Protein AF-A0A955N1P4-F1 (afdb_monomer_lite)

pLDDT: mean 75.85, std 18.49, range [40.28, 96.06]

Sequence (163 aa):
MFKKIHVEALLVVLMMVGLGCSKPQPEEPKADKTKDPFNLTQPVQEEKESSLDCPPGVVALVDDRVIPREDAENRARMTLRTKGFDESDPEYATHLAKARKGAVDLLIESYVLQAAATDSIKVSTAEVEQELLMIKTRHPNQASYEEGLRRSNLTEEEFKEVL

Foldseek 3Di:
DDDDDDDDDDDDDDDDDDPDDDDDDDDDDDDDDDDDDDPPPPPPPPPPPPPCPQPPQFDDDAPPDTHGLVQLQLQLQVVCVVVVDDPVDPCNVVSSVVSSVVSVVVVNVVVVVVVVCVVPPDDDPVNLVVVVVVVCVVAPHPVRVVVVCVVSVHDVVRVSVVD

Secondary structure (DSSP, 8-state):
---------------------PPPPPPPP------------------------PPTTEEEEETTEEEEHHHHHHHHHHHHHHTT--TTSTTHHHHHHHHHHHHHHHHHHHHHHHHHHTTT----HHHHHHHHHHHHHHSSSHHHHHHHHHHTT--HHHHHHT-

Radius of gyration: 27.7 Å; chains: 1; bounding box: 76×74×48 Å

Structure (mmCIF, N/CA/C/O backbone):
data_AF-A0A955N1P4-F1
#
_entry.id   AF-A0A955N1P4-F1
#
loop_
_atom_site.group_PDB
_atom_site.id
_atom_site.type_symbol
_atom_site.label_atom_id
_atom_site.label_alt_id
_atom_site.label_comp_id
_atom_site.label_asym_id
_atom_site.label_entity_id
_atom_site.label_seq_id
_atom_site.pdbx_PDB_ins_code
_atom_site.Cartn_x
_atom_site.Cartn_y
_atom_site.Cartn_z
_atom_site.occupancy
_atom_site.B_iso_or_equiv
_atom_site.auth_seq_id
_atom_site.auth_comp_id
_atom_site.auth_asym_id
_atom_site.auth_atom_id
_atom_site.pdbx_PDB_model_num
ATOM 1 N N . MET A 1 1 ? 48.443 22.953 23.127 1.00 45.31 1 MET A N 1
ATOM 2 C CA . MET A 1 1 ? 47.949 22.595 24.477 1.00 45.31 1 MET A CA 1
ATOM 3 C C . MET A 1 1 ? 46.702 21.729 24.321 1.00 45.31 1 MET A C 1
ATOM 5 O O . MET A 1 1 ? 45.935 22.006 23.415 1.00 45.31 1 MET A O 1
ATOM 9 N N . PHE A 1 2 ? 46.546 20.724 25.195 1.00 41.09 2 PHE A N 1
ATOM 10 C CA . PHE A 1 2 ? 45.425 19.767 25.351 1.00 41.09 2 PHE A CA 1
ATOM 11 C C . PHE A 1 2 ? 45.422 18.451 24.533 1.00 41.09 2 PHE A C 1
ATOM 13 O O . PHE A 1 2 ? 44.850 18.329 23.460 1.00 41.09 2 PHE A O 1
ATOM 20 N N . LYS A 1 3 ? 46.109 17.466 25.144 1.00 42.81 3 LYS A N 1
ATOM 21 C CA . LYS A 1 3 ? 45.732 16.065 25.449 1.00 42.81 3 LYS A CA 1
ATOM 22 C C . LYS A 1 3 ? 44.915 15.254 24.423 1.00 42.81 3 LYS A C 1
ATOM 24 O O . LYS A 1 3 ? 43.698 15.359 24.355 1.00 42.81 3 LYS A O 1
ATOM 29 N N . LYS A 1 4 ? 45.603 14.298 23.781 1.00 52.72 4 LYS A N 1
ATOM 30 C CA . LYS A 1 4 ? 45.030 13.051 23.243 1.00 52.72 4 LYS A CA 1
ATOM 31 C C . LYS A 1 4 ? 44.671 12.124 24.414 1.00 52.72 4 LYS A C 1
ATOM 33 O O . LYS A 1 4 ? 45.534 11.867 25.251 1.00 52.72 4 LYS A O 1
ATOM 38 N N . ILE A 1 5 ? 43.434 11.637 24.470 1.00 64.25 5 ILE A N 1
ATOM 39 C CA . ILE A 1 5 ? 42.986 10.607 25.418 1.00 64.25 5 ILE A CA 1
ATOM 40 C C . ILE A 1 5 ? 42.667 9.344 24.613 1.00 64.25 5 ILE A C 1
ATOM 42 O O . ILE A 1 5 ? 41.938 9.401 23.625 1.00 64.25 5 ILE A O 1
ATOM 46 N N . HIS A 1 6 ? 43.287 8.235 25.018 1.00 49.34 6 HIS A N 1
ATOM 47 C CA . HIS A 1 6 ? 43.047 6.880 24.530 1.00 49.34 6 HIS A CA 1
ATOM 48 C C . HIS A 1 6 ? 41.665 6.382 24.952 1.00 49.34 6 HIS A C 1
ATOM 50 O O . HIS A 1 6 ? 41.279 6.558 26.105 1.00 49.34 6 HIS A O 1
ATOM 56 N N . VAL A 1 7 ? 40.975 5.687 24.050 1.00 54.12 7 VAL A N 1
ATOM 57 C CA . VAL A 1 7 ? 39.882 4.780 24.410 1.00 54.12 7 VAL A CA 1
ATOM 58 C C . VAL A 1 7 ? 40.155 3.459 23.704 1.00 54.12 7 VAL A C 1
ATOM 60 O O . VAL A 1 7 ? 39.754 3.242 22.565 1.00 54.12 7 VAL A O 1
ATOM 63 N N . GLU A 1 8 ? 40.916 2.603 24.381 1.00 47.44 8 GLU A N 1
ATOM 64 C CA . GLU A 1 8 ? 40.832 1.165 24.167 1.00 47.44 8 GLU A CA 1
ATOM 65 C C . GLU A 1 8 ? 39.534 0.685 24.818 1.00 47.44 8 GLU A C 1
ATOM 67 O O . GLU A 1 8 ? 39.304 0.921 26.003 1.00 47.44 8 GLU A O 1
ATOM 72 N N . ALA A 1 9 ? 38.680 0.019 24.049 1.00 53.25 9 ALA A N 1
ATOM 73 C CA . ALA A 1 9 ? 37.564 -0.750 24.580 1.00 53.25 9 ALA A CA 1
ATOM 74 C C . ALA A 1 9 ? 37.613 -2.141 23.948 1.00 53.25 9 ALA A C 1
ATOM 76 O O . ALA A 1 9 ? 36.971 -2.442 22.945 1.00 53.25 9 ALA A O 1
ATOM 77 N N . LEU A 1 10 ? 38.465 -2.961 24.556 1.00 49.62 10 LEU A N 1
ATOM 78 C CA . LEU A 1 10 ? 38.462 -4.410 24.486 1.00 49.62 10 LEU A CA 1
ATOM 79 C C . LEU A 1 10 ? 37.126 -4.911 25.062 1.00 49.62 10 LEU A C 1
ATOM 81 O O . LEU A 1 10 ? 36.880 -4.751 26.256 1.00 49.62 10 LEU A O 1
ATOM 85 N N . LEU A 1 11 ? 36.275 -5.533 24.244 1.00 51.84 11 LEU A N 1
ATOM 86 C CA . LEU A 1 11 ? 35.142 -6.313 24.744 1.00 51.84 11 LEU A CA 1
ATOM 87 C C . LEU A 1 11 ? 35.141 -7.698 24.091 1.00 51.84 11 LEU A C 1
ATOM 89 O O . LEU A 1 11 ? 34.588 -7.915 23.017 1.00 51.84 11 LEU A O 1
ATOM 93 N N . VAL A 1 12 ? 35.811 -8.628 24.770 1.00 49.47 12 VAL A N 1
ATOM 94 C CA . VAL A 1 12 ? 35.713 -10.075 24.560 1.00 49.47 12 VAL A CA 1
ATOM 95 C C . VAL A 1 12 ? 34.778 -10.623 25.637 1.00 49.47 12 VAL A C 1
ATOM 97 O O . VAL A 1 12 ? 35.157 -10.664 26.802 1.00 49.47 12 VAL A O 1
ATOM 100 N N . VAL A 1 13 ? 33.578 -11.053 25.245 1.00 56.03 13 VAL A N 1
ATOM 101 C CA . VAL A 1 13 ? 32.673 -11.935 26.011 1.00 56.03 13 VAL A CA 1
ATOM 102 C C . VAL A 1 13 ? 31.937 -12.768 24.949 1.00 56.03 13 VAL A C 1
ATOM 104 O O . VAL A 1 13 ? 31.147 -12.227 24.188 1.00 56.03 13 VAL A O 1
ATOM 107 N N . LEU A 1 14 ? 32.367 -13.985 24.607 1.00 48.66 14 LEU A N 1
ATOM 108 C CA . LEU A 1 14 ? 32.198 -15.249 25.338 1.00 48.66 14 LEU A CA 1
ATOM 109 C C . LEU A 1 14 ? 30.730 -15.533 25.713 1.00 48.66 14 LEU A C 1
ATOM 111 O O . LEU A 1 14 ? 30.282 -15.105 26.764 1.00 48.66 14 LEU A O 1
ATOM 115 N N . MET A 1 15 ? 30.012 -16.320 24.905 1.00 48.09 15 MET A N 1
ATOM 116 C CA . MET A 1 15 ? 29.498 -17.627 25.347 1.00 48.09 15 MET A CA 1
ATOM 117 C C . MET A 1 15 ? 28.778 -18.373 24.219 1.00 48.09 15 MET A C 1
ATOM 119 O O . MET A 1 15 ? 27.777 -17.935 23.661 1.00 48.09 15 MET A O 1
ATOM 123 N N . MET A 1 16 ? 29.338 -19.544 23.924 1.00 50.12 16 MET A N 1
ATOM 124 C CA . MET A 1 16 ? 28.678 -20.660 23.270 1.00 50.12 16 MET A CA 1
ATOM 125 C C . MET A 1 16 ? 27.635 -21.315 24.190 1.00 50.12 16 MET A C 1
ATOM 127 O O . MET A 1 16 ? 27.711 -21.213 25.411 1.00 50.12 16 MET A O 1
ATOM 131 N N . VAL A 1 17 ? 26.830 -22.163 23.545 1.00 50.25 17 VAL A N 1
ATOM 132 C CA . VAL A 1 17 ? 26.113 -23.337 24.067 1.00 50.25 17 VAL A CA 1
ATOM 133 C C . VAL A 1 17 ? 24.661 -23.091 24.473 1.00 50.25 17 VAL A C 1
ATOM 135 O O . VAL A 1 17 ? 24.344 -22.547 25.522 1.00 50.25 17 VAL A O 1
ATOM 138 N N . GLY A 1 18 ? 23.778 -23.634 23.637 1.00 43.53 18 GLY A N 1
ATOM 139 C CA . GLY A 1 18 ? 22.365 -23.835 23.923 1.00 43.53 18 GLY A CA 1
ATOM 140 C C . GLY A 1 18 ? 21.756 -24.842 22.955 1.00 43.53 18 GLY A C 1
ATOM 141 O O . GLY A 1 18 ? 20.857 -24.501 22.197 1.00 43.53 18 GLY A O 1
ATOM 142 N N . LEU A 1 19 ? 22.291 -26.070 22.947 1.00 56.31 19 LEU A N 1
ATOM 143 C CA . LEU A 1 19 ? 21.653 -27.259 22.374 1.00 56.31 19 LEU A CA 1
ATOM 144 C C . LEU A 1 19 ? 20.285 -27.455 23.046 1.00 56.31 19 LEU A C 1
ATOM 146 O O . LEU A 1 19 ? 20.195 -27.976 24.156 1.00 56.31 19 LEU A O 1
ATOM 150 N N . GLY A 1 20 ? 19.226 -27.001 22.379 1.00 43.59 20 GLY A N 1
ATOM 151 C CA . GLY A 1 20 ? 17.842 -27.189 22.798 1.00 43.59 20 GLY A CA 1
ATOM 152 C C . GLY A 1 20 ? 17.281 -28.517 22.295 1.00 43.59 20 GLY A C 1
ATOM 153 O O . GLY A 1 20 ? 16.795 -28.599 21.175 1.00 43.59 20 GLY A O 1
ATOM 154 N N . CYS A 1 21 ? 17.389 -29.534 23.149 1.00 56.38 21 CYS A N 1
ATOM 155 C CA . CYS A 1 21 ? 16.540 -30.717 23.316 1.00 56.38 21 CYS A CA 1
ATOM 156 C C . CYS A 1 21 ? 15.582 -31.114 22.173 1.00 56.38 21 CYS A C 1
ATOM 158 O O . CYS A 1 21 ? 14.475 -30.589 22.043 1.00 56.38 21 CYS A O 1
ATOM 160 N N . SER A 1 22 ? 15.953 -32.192 21.476 1.00 52.22 22 SER A N 1
ATOM 161 C CA . SER A 1 22 ? 15.034 -33.101 20.790 1.00 52.22 22 SER A CA 1
ATOM 162 C C . SER A 1 22 ? 13.918 -33.554 21.737 1.00 52.22 22 SER A C 1
ATOM 164 O O . SER A 1 22 ? 14.175 -34.223 22.739 1.00 52.22 22 SER A O 1
ATOM 166 N N . LYS A 1 23 ? 12.667 -33.209 21.417 1.00 57.28 23 LYS A N 1
ATOM 167 C CA . LYS A 1 23 ? 11.487 -33.820 22.038 1.00 57.28 23 LYS A CA 1
ATOM 168 C C . LYS A 1 23 ? 11.344 -35.264 21.534 1.00 57.28 23 LYS A C 1
ATOM 170 O O . LYS A 1 23 ? 11.338 -35.456 20.318 1.00 57.28 23 LYS A O 1
ATOM 175 N N . PRO A 1 24 ? 11.196 -36.265 22.419 1.00 52.97 24 PRO A N 1
ATOM 176 C CA . PRO A 1 24 ? 10.780 -37.600 22.016 1.00 52.97 24 PRO A CA 1
ATOM 177 C C . PRO A 1 24 ? 9.334 -37.558 21.509 1.00 52.97 24 PRO A C 1
ATOM 179 O O . PRO A 1 24 ? 8.444 -36.989 22.142 1.00 52.97 24 PRO A O 1
ATOM 182 N N . GLN A 1 25 ? 9.145 -38.133 20.328 1.00 52.16 25 GLN A N 1
ATOM 183 C CA . GLN A 1 25 ? 7.877 -38.313 19.638 1.00 52.16 25 GLN A CA 1
ATOM 184 C C . GLN A 1 25 ? 7.049 -39.372 20.396 1.00 52.16 25 GLN A C 1
ATOM 186 O O . GLN A 1 25 ? 7.537 -40.491 20.558 1.00 52.16 25 GLN A O 1
ATOM 191 N N . PRO A 1 26 ? 5.845 -39.055 20.906 1.00 58.50 26 PRO A N 1
ATOM 192 C CA . PRO A 1 26 ? 4.973 -40.053 21.512 1.00 58.50 26 PRO A CA 1
ATOM 193 C C . PRO A 1 26 ? 4.449 -41.008 20.437 1.00 58.50 26 PRO A C 1
ATOM 195 O O . PRO A 1 26 ? 3.943 -40.573 19.403 1.00 58.50 26 PRO A O 1
ATOM 198 N N . GLU A 1 27 ? 4.603 -42.302 20.695 1.00 53.22 27 GLU A N 1
ATOM 199 C CA . GLU A 1 27 ? 4.137 -43.405 19.860 1.00 53.22 27 GLU A CA 1
ATOM 200 C C . GLU A 1 27 ? 2.610 -43.368 19.670 1.00 53.22 27 GLU A C 1
ATOM 202 O O . GLU A 1 27 ? 1.853 -43.133 20.614 1.00 53.22 27 GLU A O 1
ATOM 207 N N . GLU A 1 28 ? 2.159 -43.622 18.437 1.00 55.75 28 GLU A N 1
ATOM 208 C CA . GLU A 1 28 ? 0.747 -43.794 18.086 1.00 55.75 28 GLU A CA 1
ATOM 209 C C . GLU A 1 28 ? 0.152 -45.046 18.757 1.00 55.75 28 GLU A C 1
ATOM 211 O O . GLU A 1 28 ? 0.622 -46.163 18.507 1.00 55.75 28 GLU A O 1
ATOM 216 N N . PRO A 1 29 ? -0.950 -44.931 19.518 1.00 59.22 29 PRO A N 1
ATOM 217 C CA . PRO A 1 29 ? -1.785 -46.081 19.812 1.00 59.22 29 PRO A CA 1
ATOM 218 C C . PRO A 1 29 ? -2.617 -46.437 18.572 1.00 59.22 29 PRO A C 1
ATOM 220 O O . PRO A 1 29 ? -3.481 -45.678 18.130 1.00 59.22 29 PRO A O 1
ATOM 223 N N . LYS A 1 30 ? -2.373 -47.633 18.023 1.00 54.81 30 LYS A N 1
ATOM 224 C CA . LYS A 1 30 ? -3.232 -48.278 17.019 1.00 54.81 30 LYS A CA 1
ATOM 225 C C . LYS A 1 30 ? -4.649 -48.434 17.578 1.00 54.81 30 LYS A C 1
ATOM 227 O O . LYS A 1 30 ? -4.899 -49.334 18.377 1.00 54.81 30 LYS A O 1
ATOM 232 N N . ALA A 1 31 ? -5.572 -47.593 17.122 1.00 52.25 31 ALA A N 1
ATOM 233 C CA . ALA A 1 31 ? -6.996 -47.734 17.392 1.00 52.25 31 ALA A CA 1
ATOM 234 C C . ALA A 1 31 ? -7.670 -48.542 16.273 1.00 52.25 31 ALA A C 1
ATOM 236 O O . ALA A 1 31 ? -7.912 -48.071 15.164 1.00 52.25 31 ALA A O 1
ATOM 237 N N . ASP A 1 32 ? -7.835 -49.819 16.595 1.00 50.50 32 ASP A N 1
ATOM 238 C CA . ASP A 1 32 ? -8.996 -50.678 16.372 1.00 50.50 32 ASP A CA 1
ATOM 239 C C . ASP A 1 32 ? -10.070 -50.232 15.354 1.00 50.50 32 ASP A C 1
ATOM 241 O O . ASP A 1 32 ? -10.750 -49.214 15.489 1.00 50.50 32 ASP A O 1
ATOM 245 N N . LYS A 1 33 ? -10.278 -51.099 14.358 1.00 54.56 33 LYS A N 1
ATOM 246 C CA . LYS A 1 33 ? -11.395 -51.055 13.418 1.00 54.56 33 LYS A CA 1
ATOM 247 C C . LYS A 1 33 ? -12.622 -51.675 14.086 1.00 54.56 33 LYS A C 1
ATOM 249 O O . LYS A 1 33 ? -12.881 -52.860 13.884 1.00 54.56 33 LYS A O 1
ATOM 254 N N . THR A 1 34 ? -13.426 -50.871 14.777 1.00 52.81 34 THR A N 1
ATOM 255 C CA . THR A 1 34 ? -14.782 -51.285 15.158 1.00 52.81 34 THR A CA 1
ATOM 256 C C . THR A 1 34 ? -15.835 -50.344 14.576 1.00 52.81 34 THR A C 1
ATOM 258 O O . THR A 1 34 ? -15.793 -49.127 14.720 1.00 52.81 34 THR A O 1
ATOM 261 N N . LYS A 1 35 ? -16.734 -50.986 13.832 1.00 48.38 35 LYS A N 1
ATOM 262 C CA . LYS A 1 35 ? -17.908 -50.506 13.107 1.00 48.38 35 LYS A CA 1
ATOM 263 C C . LYS A 1 35 ? -18.891 -49.782 14.036 1.00 48.38 35 LYS A C 1
ATOM 265 O O . LYS A 1 35 ? -19.113 -50.265 15.138 1.00 48.38 35 LYS A O 1
ATOM 270 N N . ASP A 1 36 ? -19.510 -48.693 13.577 1.00 49.47 36 ASP A N 1
ATOM 271 C CA . ASP A 1 36 ? -20.936 -48.643 13.187 1.00 49.47 36 ASP A CA 1
ATOM 272 C C . ASP A 1 36 ? -21.421 -47.193 12.925 1.00 49.47 36 ASP A C 1
ATOM 274 O O . ASP A 1 36 ? -20.732 -46.232 13.271 1.00 49.47 36 ASP A O 1
ATOM 278 N N . PRO A 1 37 ? -22.534 -47.010 12.185 1.00 54.66 37 PRO A N 1
ATOM 279 C CA . PRO A 1 37 ? -22.698 -45.921 11.231 1.00 54.66 37 PRO A CA 1
ATOM 280 C C . PRO A 1 37 ? -23.371 -44.699 11.857 1.00 54.66 37 PRO A C 1
ATOM 282 O O . PRO A 1 37 ? -24.578 -44.693 12.098 1.00 54.66 37 PRO A O 1
ATOM 285 N N . PHE A 1 38 ? -22.621 -43.614 12.038 1.00 46.59 38 PHE A N 1
ATOM 286 C CA . PHE A 1 38 ? -23.231 -42.309 12.275 1.00 46.59 38 PHE A CA 1
ATOM 287 C C . PHE A 1 38 ? -23.557 -41.656 10.932 1.00 46.59 38 PHE A C 1
ATOM 289 O O . PHE A 1 38 ? -22.756 -40.955 10.318 1.00 46.59 38 PHE A O 1
ATOM 296 N N . ASN A 1 39 ? -24.761 -41.965 10.458 1.00 51.81 39 ASN A N 1
ATOM 297 C CA . ASN A 1 39 ? -25.419 -41.313 9.341 1.00 51.81 39 ASN A CA 1
ATOM 298 C C . ASN A 1 39 ? -25.772 -39.867 9.733 1.00 51.81 39 ASN A C 1
ATOM 300 O O . ASN A 1 39 ? -26.892 -39.579 10.149 1.00 51.81 39 ASN A O 1
ATOM 304 N N . LEU A 1 40 ? -24.807 -38.956 9.614 1.00 50.81 40 LEU A N 1
ATOM 305 C CA . LEU A 1 40 ? -25.075 -37.524 9.527 1.00 50.81 40 LEU A CA 1
ATOM 306 C C . LEU A 1 40 ? -25.309 -37.189 8.057 1.00 50.81 40 LEU A C 1
ATOM 308 O O . LEU A 1 40 ? -24.463 -36.599 7.393 1.00 50.81 40 LEU A O 1
ATOM 312 N N . THR A 1 41 ? -26.490 -37.550 7.556 1.00 49.38 41 THR A N 1
ATOM 313 C CA . THR A 1 41 ? -27.088 -36.800 6.450 1.00 49.38 41 THR A CA 1
ATOM 314 C C . THR A 1 41 ? -27.447 -35.422 7.011 1.00 49.38 41 THR A C 1
ATOM 316 O O . THR A 1 41 ? -28.597 -35.140 7.341 1.00 49.38 41 THR A O 1
ATOM 319 N N . GLN A 1 42 ? -26.437 -34.574 7.214 1.00 52.62 42 GLN A N 1
ATOM 320 C CA . GLN A 1 42 ? -26.672 -33.142 7.205 1.00 52.62 42 GLN A CA 1
ATOM 321 C C . GLN A 1 42 ? -27.146 -32.820 5.787 1.00 52.62 42 GLN A C 1
ATOM 323 O O . GLN A 1 42 ? -26.516 -33.280 4.829 1.00 52.62 42 GLN A O 1
ATOM 328 N N . PRO A 1 43 ? -28.253 -32.083 5.610 1.00 46.97 43 PRO A N 1
ATOM 329 C CA . PRO A 1 43 ? -28.486 -31.460 4.327 1.00 46.97 43 PRO A CA 1
ATOM 330 C C . PRO A 1 43 ? -27.262 -30.580 4.085 1.00 46.97 43 PRO A C 1
ATOM 332 O O . PRO A 1 43 ? -27.031 -29.625 4.826 1.00 46.97 43 PRO A O 1
ATOM 335 N N . VAL A 1 44 ? -26.447 -30.948 3.097 1.00 48.56 44 VAL A N 1
ATOM 336 C CA . VAL A 1 44 ? -25.545 -30.002 2.456 1.00 48.56 44 VAL A CA 1
ATOM 337 C C . VAL A 1 44 ? -26.487 -28.909 1.978 1.00 48.56 44 VAL A C 1
ATOM 339 O O . VAL A 1 44 ? -27.224 -29.099 1.010 1.00 48.56 44 VAL A O 1
ATOM 342 N N . GLN A 1 45 ? -26.585 -27.822 2.748 1.00 50.69 45 GLN A N 1
ATOM 343 C CA . GLN A 1 45 ? -27.040 -26.567 2.194 1.00 50.69 45 GLN A CA 1
ATOM 344 C C . GLN A 1 45 ? -26.041 -26.313 1.083 1.00 50.69 45 GLN A C 1
ATOM 346 O O . GLN A 1 45 ? -24.884 -25.987 1.325 1.00 50.69 45 GLN A O 1
ATOM 351 N N . GLU A 1 46 ? -26.482 -26.624 -0.127 1.00 49.97 46 GLU A N 1
ATOM 352 C CA . GLU A 1 46 ? -25.905 -26.139 -1.355 1.00 49.97 46 GLU A CA 1
ATOM 353 C C . GLU A 1 46 ? -26.009 -24.620 -1.215 1.00 49.97 46 GLU A C 1
ATOM 355 O O . GLU A 1 46 ? -27.046 -24.014 -1.502 1.00 49.97 46 GLU A O 1
ATOM 360 N N . GLU A 1 47 ? -24.988 -24.027 -0.585 1.00 50.59 47 GLU A N 1
ATOM 361 C CA . GLU A 1 47 ? -24.725 -22.605 -0.652 1.00 50.59 47 GLU A CA 1
ATOM 362 C C . GLU A 1 47 ? -24.667 -22.337 -2.135 1.00 50.59 47 GLU A C 1
ATOM 364 O O . GLU A 1 47 ? -23.730 -22.719 -2.831 1.00 50.59 47 GLU A O 1
ATOM 369 N N . LYS A 1 48 ? -25.790 -21.818 -2.620 1.00 40.28 48 LYS A N 1
ATOM 370 C CA . LYS A 1 48 ? -25.989 -21.342 -3.966 1.00 40.28 48 LYS A CA 1
ATOM 371 C C . LYS A 1 48 ? -24.747 -20.523 -4.260 1.00 40.28 48 LYS A C 1
ATOM 373 O O . LYS A 1 48 ? -24.619 -19.443 -3.685 1.00 40.28 48 LYS A O 1
ATOM 378 N N . GLU A 1 49 ? -23.829 -21.076 -5.057 1.00 47.31 49 GLU A N 1
ATOM 379 C CA . GLU A 1 49 ? -22.676 -20.354 -5.570 1.00 47.31 49 GLU A CA 1
ATOM 380 C C . GLU A 1 49 ? -23.276 -19.156 -6.289 1.00 47.31 49 GLU A C 1
ATOM 382 O O . GLU A 1 49 ? -23.769 -19.233 -7.416 1.00 47.31 49 GLU A O 1
ATOM 387 N N . SER A 1 50 ? -23.371 -18.057 -5.546 1.00 52.53 50 SER A N 1
ATOM 388 C CA . SER A 1 50 ? -23.626 -16.743 -6.069 1.00 52.53 50 SER A CA 1
ATOM 389 C C . SER A 1 50 ? -22.539 -16.597 -7.105 1.00 52.53 50 SER A C 1
ATOM 391 O O . SER A 1 50 ? -21.367 -16.545 -6.738 1.00 52.53 50 SER A O 1
ATOM 393 N N . SER A 1 51 ? -22.910 -16.617 -8.383 1.00 48.25 51 SER A N 1
ATOM 394 C CA . SER A 1 51 ? -22.019 -16.205 -9.452 1.00 48.25 51 SER A CA 1
ATOM 395 C C . SER A 1 51 ? -21.443 -14.867 -9.009 1.00 48.25 51 SER A C 1
ATOM 397 O O . SER A 1 51 ? -22.168 -13.870 -8.973 1.00 48.25 51 SER A O 1
ATOM 399 N N . LEU A 1 52 ? -20.189 -14.873 -8.550 1.00 56.81 52 LEU A N 1
ATOM 400 C CA . LEU A 1 52 ? -19.470 -13.688 -8.105 1.00 56.81 52 LEU A CA 1
ATOM 401 C C . LEU A 1 52 ? -19.106 -12.900 -9.364 1.00 56.81 52 LEU A C 1
ATOM 403 O O . LEU A 1 52 ? -17.940 -12.786 -9.739 1.00 56.81 52 LEU A O 1
ATOM 407 N N . ASP A 1 53 ? -20.129 -12.406 -10.057 1.00 63.25 53 ASP A N 1
ATOM 408 C CA . ASP A 1 53 ? -19.981 -11.436 -11.121 1.00 63.25 53 ASP A CA 1
ATOM 409 C C . ASP A 1 53 ? -19.469 -10.162 -10.459 1.00 63.25 53 ASP A C 1
ATOM 411 O O . ASP A 1 53 ? -20.212 -9.387 -9.854 1.00 63.25 53 ASP A O 1
ATOM 415 N N . CYS A 1 54 ? -18.151 -9.984 -10.519 1.00 65.12 54 CYS A N 1
ATOM 416 C CA . CYS A 1 54 ? -17.515 -8.759 -10.077 1.00 65.12 54 CYS A CA 1
ATOM 417 C C . CYS A 1 54 ? -18.041 -7.608 -10.950 1.00 65.12 54 CYS A C 1
ATOM 419 O O . CYS A 1 54 ? -17.966 -7.698 -12.182 1.00 65.12 54 CYS A O 1
ATOM 421 N N . PRO A 1 55 ? -18.558 -6.519 -10.351 1.00 80.06 55 PRO A N 1
ATOM 422 C CA . PRO A 1 55 ? -19.005 -5.359 -11.107 1.00 80.06 55 PRO A CA 1
ATOM 423 C C . PRO A 1 55 ? -17.896 -4.807 -12.022 1.00 80.06 55 PRO A C 1
ATOM 425 O O . PRO A 1 55 ? -16.705 -4.988 -11.745 1.00 80.06 55 PRO A O 1
ATOM 428 N N . PRO A 1 56 ? -18.239 -4.089 -13.106 1.00 80.56 56 PRO A N 1
ATOM 429 C CA . PRO A 1 56 ? -17.241 -3.454 -13.959 1.00 80.56 56 PRO A CA 1
ATOM 430 C C . PRO A 1 56 ? -16.295 -2.566 -13.143 1.00 80.56 56 PRO A C 1
ATOM 432 O O . PRO A 1 56 ? -16.736 -1.726 -12.364 1.00 80.56 56 PRO A O 1
ATOM 435 N N . GLY A 1 57 ? -14.987 -2.753 -13.327 1.00 84.69 57 GLY A N 1
ATOM 436 C CA . GLY A 1 57 ? -13.971 -2.012 -12.574 1.00 84.69 57 GLY A CA 1
ATOM 437 C C . GLY A 1 57 ? -13.632 -2.602 -11.202 1.00 84.69 57 GLY A C 1
ATOM 438 O O . GLY A 1 57 ? -12.767 -2.052 -10.533 1.00 84.69 57 GLY A O 1
ATOM 439 N N . VAL A 1 58 ? -14.225 -3.731 -10.813 1.00 89.00 58 VAL A N 1
ATOM 440 C CA . VAL A 1 58 ? -13.888 -4.479 -9.592 1.00 89.00 58 VAL A CA 1
ATOM 441 C C . VAL A 1 58 ? -12.999 -5.668 -9.946 1.00 89.00 58 VAL A C 1
ATOM 443 O O . VAL A 1 58 ? -13.199 -6.318 -10.973 1.00 89.00 58 VAL A O 1
ATOM 446 N N . VAL A 1 59 ? -11.979 -5.927 -9.127 1.00 89.94 59 VAL A N 1
ATOM 447 C CA . VAL A 1 59 ? -11.049 -7.058 -9.310 1.00 89.94 59 VAL A CA 1
ATOM 448 C C . VAL A 1 59 ? -11.242 -8.167 -8.283 1.00 89.94 59 VAL A C 1
ATOM 450 O O . VAL A 1 59 ? -10.854 -9.298 -8.557 1.00 89.94 59 VAL A O 1
ATOM 453 N N . ALA A 1 60 ? -11.853 -7.863 -7.138 1.00 87.50 60 ALA A N 1
ATOM 454 C CA . ALA A 1 60 ? -12.263 -8.849 -6.149 1.00 87.50 60 ALA A CA 1
ATOM 455 C C . ALA A 1 60 ? -13.364 -8.283 -5.242 1.00 87.50 60 ALA A C 1
ATOM 457 O O . ALA A 1 60 ? -13.451 -7.072 -5.031 1.00 87.50 60 ALA A O 1
ATOM 458 N N . LEU A 1 61 ? -14.176 -9.183 -4.696 1.00 86.38 61 LEU A N 1
ATOM 459 C CA . LEU A 1 61 ? -15.112 -8.923 -3.607 1.00 86.38 61 LEU A CA 1
ATOM 460 C C . LEU A 1 61 ? -14.658 -9.767 -2.413 1.00 86.38 61 LEU A C 1
ATOM 462 O O . LEU A 1 61 ? -14.408 -10.961 -2.579 1.00 86.38 61 LEU A O 1
ATOM 466 N N . VAL A 1 62 ? -14.510 -9.148 -1.245 1.00 84.44 62 VAL A N 1
ATOM 467 C CA . VAL A 1 62 ? -14.141 -9.818 0.010 1.00 84.44 62 VAL A CA 1
ATOM 468 C C . VAL A 1 62 ? -15.201 -9.433 1.032 1.00 84.44 62 VAL A C 1
ATOM 470 O O . VAL A 1 62 ? -15.231 -8.289 1.478 1.00 84.44 62 VAL A O 1
ATOM 473 N N . ASP A 1 63 ? -16.104 -10.365 1.331 1.00 81.88 63 ASP A N 1
AT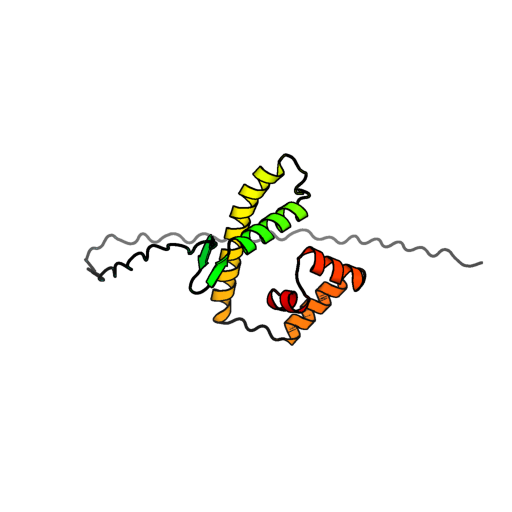OM 474 C CA . ASP A 1 63 ? -17.325 -10.125 2.109 1.00 81.88 63 ASP A CA 1
ATOM 475 C C . ASP A 1 63 ? -18.153 -8.946 1.557 1.00 81.88 63 ASP A C 1
ATOM 477 O O . ASP A 1 63 ? -18.650 -9.005 0.430 1.00 81.88 63 ASP A O 1
ATOM 481 N N . ASP A 1 64 ? -18.309 -7.871 2.333 1.00 80.00 64 ASP A N 1
ATOM 482 C CA . ASP A 1 64 ? -19.023 -6.647 1.962 1.00 80.00 64 ASP A CA 1
ATOM 483 C C . ASP A 1 64 ? -18.120 -5.587 1.308 1.00 80.00 64 ASP A C 1
ATOM 485 O O . ASP A 1 64 ? -18.600 -4.531 0.881 1.00 80.00 64 ASP A O 1
ATOM 489 N N . ARG A 1 65 ? -16.814 -5.857 1.190 1.00 81.81 65 ARG A N 1
ATOM 490 C CA . ARG A 1 65 ? -15.838 -4.926 0.625 1.00 81.81 65 ARG A CA 1
ATOM 491 C C . ARG A 1 65 ? -15.543 -5.201 -0.839 1.00 81.81 65 ARG A C 1
ATOM 493 O O . ARG A 1 65 ? -15.383 -6.333 -1.296 1.00 81.81 65 ARG A O 1
ATOM 500 N N . VAL A 1 66 ? -15.404 -4.102 -1.569 1.00 88.88 66 VAL A N 1
ATOM 501 C CA . VAL A 1 66 ? -15.086 -4.083 -2.992 1.00 88.88 66 VAL A CA 1
ATOM 502 C C . VAL A 1 66 ? -13.626 -3.697 -3.160 1.00 88.88 66 VAL A C 1
ATOM 504 O O . VAL A 1 66 ? -13.208 -2.664 -2.648 1.00 88.88 66 VAL A O 1
ATOM 507 N N . ILE A 1 67 ? -12.866 -4.493 -3.913 1.00 88.06 67 ILE A N 1
ATOM 508 C CA . ILE A 1 67 ? -11.511 -4.134 -4.334 1.00 88.06 67 ILE A CA 1
ATOM 509 C C . ILE A 1 67 ? -11.593 -3.567 -5.754 1.00 88.06 67 ILE A C 1
ATOM 511 O O . ILE A 1 67 ? -11.762 -4.336 -6.714 1.00 88.06 67 ILE A O 1
ATOM 515 N N . PRO A 1 68 ? -11.505 -2.239 -5.936 1.00 92.56 68 PRO A N 1
ATOM 516 C CA . PRO A 1 68 ? -11.528 -1.646 -7.258 1.00 92.56 68 PRO A CA 1
ATOM 517 C C . PRO A 1 68 ? -10.213 -1.927 -7.993 1.00 92.56 68 PRO A C 1
ATOM 519 O O . PRO A 1 68 ? -9.138 -2.100 -7.415 1.00 92.56 68 PRO A O 1
ATOM 522 N N . ARG A 1 69 ? -10.294 -1.953 -9.321 1.00 92.00 69 ARG A N 1
ATOM 523 C CA . ARG A 1 69 ? -9.146 -2.148 -10.209 1.00 92.00 69 ARG A CA 1
ATOM 524 C C . ARG A 1 69 ? -8.079 -1.082 -9.995 1.00 92.00 69 ARG A C 1
ATOM 526 O O . ARG A 1 69 ? -6.897 -1.403 -10.055 1.00 92.00 69 ARG A O 1
ATOM 533 N N . GLU A 1 70 ? -8.498 0.155 -9.756 1.00 92.19 70 GLU A N 1
ATOM 534 C CA . GLU A 1 70 ? -7.598 1.286 -9.549 1.00 92.19 70 GLU A CA 1
ATOM 535 C C . GLU A 1 70 ? -6.674 1.074 -8.343 1.00 92.19 70 GLU A C 1
ATOM 537 O O . GLU A 1 70 ? -5.471 1.296 -8.462 1.00 92.19 70 GLU A O 1
ATOM 542 N N . ASP A 1 71 ? -7.183 0.540 -7.232 1.00 90.81 71 ASP A N 1
ATOM 543 C CA . ASP A 1 71 ? -6.375 0.271 -6.037 1.00 90.81 71 ASP A CA 1
ATOM 544 C C . ASP A 1 71 ? -5.311 -0.791 -6.309 1.00 90.81 71 ASP A C 1
ATOM 546 O O . ASP A 1 71 ? -4.134 -0.618 -5.973 1.00 90.81 71 ASP A O 1
ATOM 550 N N . ALA A 1 72 ? -5.698 -1.868 -6.996 1.00 92.06 72 ALA A N 1
ATOM 551 C CA . ALA A 1 72 ? -4.761 -2.900 -7.419 1.00 92.06 72 ALA A CA 1
ATOM 552 C C . ALA A 1 72 ? -3.697 -2.344 -8.382 1.00 92.06 72 ALA A C 1
ATOM 554 O O . ALA A 1 72 ? -2.520 -2.698 -8.283 1.00 92.06 72 ALA A O 1
ATOM 555 N N . GLU A 1 73 ? -4.072 -1.444 -9.293 1.00 92.75 73 GLU A N 1
ATOM 556 C CA . GLU A 1 73 ? -3.130 -0.786 -10.200 1.00 92.75 73 GLU A CA 1
ATOM 557 C C . GLU A 1 73 ? -2.190 0.176 -9.472 1.00 92.75 73 GLU A C 1
ATOM 559 O O . GLU A 1 73 ? -0.977 0.124 -9.685 1.00 92.75 73 GLU A O 1
ATOM 564 N N . ASN A 1 74 ? -2.705 1.007 -8.569 1.00 92.00 74 ASN A N 1
ATOM 565 C CA . ASN A 1 74 ? -1.916 1.914 -7.740 1.00 92.00 74 ASN A CA 1
ATOM 566 C C . ASN A 1 74 ? -0.891 1.141 -6.911 1.00 92.00 74 ASN A C 1
ATOM 568 O O . ASN A 1 74 ? 0.306 1.446 -6.946 1.00 92.00 74 ASN A O 1
ATOM 572 N N . ARG A 1 75 ? -1.326 0.066 -6.250 1.00 91.69 75 ARG A N 1
ATOM 573 C CA . ARG A 1 75 ? -0.452 -0.786 -5.442 1.00 91.69 75 ARG A CA 1
ATOM 574 C C . ARG A 1 75 ? 0.593 -1.516 -6.288 1.00 91.69 75 ARG A C 1
ATOM 576 O O . ARG A 1 75 ? 1.753 -1.616 -5.874 1.00 91.69 75 ARG A O 1
ATOM 583 N N . ALA A 1 76 ? 0.232 -1.966 -7.489 1.00 94.12 76 ALA A N 1
ATOM 584 C CA . ALA A 1 76 ? 1.170 -2.569 -8.433 1.00 94.12 76 ALA A CA 1
ATOM 585 C C . ALA A 1 76 ? 2.246 -1.567 -8.879 1.00 94.12 76 ALA A C 1
ATOM 587 O O . ALA A 1 76 ? 3.436 -1.881 -8.816 1.00 94.12 76 ALA A O 1
ATOM 588 N N . ARG A 1 77 ? 1.852 -0.339 -9.248 1.00 92.69 77 ARG A N 1
ATOM 589 C CA . ARG A 1 77 ? 2.783 0.738 -9.628 1.00 92.69 77 ARG A CA 1
ATOM 590 C C . ARG A 1 77 ? 3.722 1.113 -8.490 1.00 92.69 77 ARG A C 1
ATOM 592 O O . ARG A 1 77 ? 4.926 1.229 -8.707 1.00 92.69 77 ARG A O 1
ATOM 599 N N . MET A 1 78 ? 3.202 1.234 -7.268 1.00 89.44 78 MET A N 1
ATOM 600 C CA . MET A 1 78 ? 4.031 1.470 -6.083 1.00 89.44 78 MET A CA 1
ATOM 601 C C . MET A 1 78 ? 5.043 0.341 -5.873 1.00 89.44 78 MET A C 1
ATOM 603 O O . MET A 1 78 ? 6.212 0.618 -5.618 1.00 89.44 78 MET A O 1
ATOM 607 N N . THR A 1 79 ? 4.624 -0.916 -6.044 1.00 91.50 79 THR A N 1
ATOM 608 C CA . THR A 1 79 ? 5.497 -2.094 -5.905 1.00 91.50 79 THR A CA 1
ATOM 609 C C . THR A 1 79 ? 6.596 -2.139 -6.968 1.00 91.50 79 THR A C 1
ATOM 611 O O . THR A 1 79 ? 7.705 -2.592 -6.694 1.00 91.50 79 THR A O 1
ATOM 614 N N . LEU A 1 80 ? 6.314 -1.691 -8.191 1.00 93.19 80 LEU A N 1
ATOM 615 C CA . LEU A 1 80 ? 7.329 -1.585 -9.239 1.00 93.19 80 LEU A CA 1
ATOM 616 C C . LEU A 1 80 ? 8.308 -0.447 -8.971 1.00 93.19 80 LEU A C 1
ATOM 618 O O . LEU A 1 80 ? 9.518 -0.656 -9.043 1.00 93.19 80 LEU A O 1
ATOM 622 N N . ARG A 1 81 ? 7.794 0.713 -8.556 1.00 90.88 81 ARG A N 1
ATOM 623 C CA . ARG A 1 81 ? 8.615 1.875 -8.216 1.00 90.88 81 ARG A CA 1
ATOM 624 C C . ARG A 1 81 ? 9.595 1.570 -7.082 1.00 90.88 81 ARG A C 1
ATOM 626 O O . ARG A 1 81 ? 10.746 1.985 -7.151 1.00 90.88 81 ARG A O 1
ATOM 633 N N . THR A 1 82 ? 9.182 0.818 -6.058 1.00 87.38 82 THR A N 1
ATOM 634 C CA . THR A 1 82 ? 10.085 0.399 -4.966 1.00 87.38 82 THR A CA 1
ATOM 635 C C . THR A 1 82 ? 11.141 -0.611 -5.411 1.00 87.38 82 THR A C 1
ATOM 637 O O . THR A 1 82 ? 12.191 -0.709 -4.782 1.00 87.38 82 THR A O 1
ATOM 640 N N . LYS A 1 83 ? 10.893 -1.332 -6.509 1.00 90.94 83 LYS A N 1
ATOM 641 C CA . LYS A 1 83 ? 11.851 -2.242 -7.150 1.00 90.94 83 LYS A CA 1
ATOM 642 C C . LYS A 1 83 ? 12.730 -1.560 -8.203 1.00 90.94 83 LYS A C 1
ATOM 644 O O . LYS A 1 83 ? 13.587 -2.224 -8.771 1.00 90.94 83 LYS A O 1
ATOM 649 N N . GLY A 1 84 ? 12.536 -0.262 -8.444 1.00 92.50 84 GLY A N 1
ATOM 650 C CA . GLY A 1 84 ? 13.310 0.515 -9.412 1.00 92.50 84 GLY A CA 1
ATOM 651 C C . GLY A 1 84 ? 12.811 0.434 -10.856 1.00 92.50 84 GLY A C 1
ATOM 652 O O . GLY A 1 84 ? 13.520 0.891 -11.741 1.00 92.50 84 GLY A O 1
ATOM 653 N N . PHE A 1 85 ? 11.615 -0.113 -11.097 1.00 91.44 85 PHE A N 1
ATOM 654 C CA . PHE A 1 85 ? 10.983 -0.109 -12.418 1.00 91.44 85 PHE A CA 1
ATOM 655 C C . PHE A 1 85 ? 10.057 1.102 -12.558 1.00 91.44 85 PHE A C 1
ATOM 657 O O . PHE A 1 85 ? 9.210 1.343 -11.690 1.00 91.44 85 PHE A O 1
ATOM 664 N N . ASP A 1 86 ? 10.178 1.833 -13.663 1.00 92.06 86 ASP A N 1
ATOM 665 C CA . ASP A 1 86 ? 9.303 2.951 -14.019 1.00 92.06 86 ASP A CA 1
ATOM 666 C C . ASP A 1 86 ? 8.638 2.739 -15.388 1.00 92.06 86 ASP A C 1
ATOM 668 O O . ASP A 1 86 ? 8.950 1.788 -16.099 1.00 92.06 86 ASP A O 1
ATOM 672 N N . GLU A 1 87 ? 7.692 3.610 -15.750 1.00 89.25 87 GLU A N 1
ATOM 673 C CA . GLU A 1 87 ? 6.909 3.494 -16.993 1.00 89.25 87 GLU A CA 1
ATOM 674 C C . GLU A 1 87 ? 7.750 3.623 -18.274 1.00 89.25 87 GLU A C 1
ATOM 676 O O . GLU A 1 87 ? 7.265 3.288 -19.354 1.00 89.25 87 GLU A O 1
ATOM 681 N N . SER A 1 88 ? 8.994 4.103 -18.173 1.00 92.00 88 SER A N 1
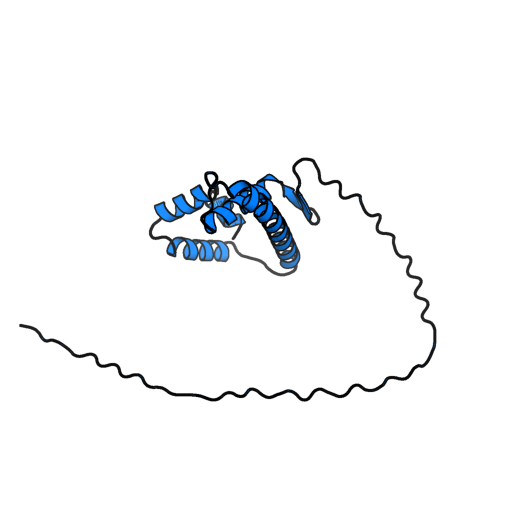ATOM 682 C CA . SER A 1 88 ? 9.914 4.194 -19.307 1.00 92.00 88 SER A CA 1
ATOM 683 C C . SER A 1 88 ? 10.688 2.896 -19.553 1.00 92.00 88 SER A C 1
ATOM 685 O O . SER A 1 88 ? 11.288 2.736 -20.619 1.00 92.00 88 SER A O 1
ATOM 687 N N . ASP A 1 89 ? 10.656 1.959 -18.601 1.00 93.25 89 ASP A N 1
ATOM 688 C CA . ASP A 1 89 ? 11.329 0.672 -18.718 1.00 93.25 89 ASP A CA 1
ATOM 689 C C . ASP A 1 89 ? 10.647 -0.201 -19.797 1.00 93.25 89 ASP A C 1
ATOM 691 O O . ASP A 1 89 ? 9.428 -0.411 -19.753 1.00 93.25 89 ASP A O 1
ATOM 695 N N . PRO A 1 90 ? 11.394 -0.749 -20.774 1.00 92.62 90 PRO A N 1
ATOM 696 C CA . PRO A 1 90 ? 10.826 -1.604 -21.818 1.00 92.62 90 PRO A CA 1
ATOM 697 C C . PRO A 1 90 ? 10.156 -2.874 -21.269 1.00 92.62 90 PRO A C 1
ATOM 699 O O . PRO A 1 90 ? 9.259 -3.421 -21.913 1.00 92.62 90 PRO A O 1
ATOM 702 N N . GLU A 1 91 ? 10.550 -3.345 -20.084 1.00 94.25 91 GLU A N 1
ATOM 703 C CA . GLU A 1 91 ? 9.938 -4.494 -19.416 1.00 94.25 91 GLU A CA 1
ATOM 704 C C . GLU A 1 91 ? 8.775 -4.108 -18.489 1.00 94.25 91 GLU A C 1
ATOM 706 O O . GLU A 1 91 ? 8.104 -4.994 -17.946 1.00 94.25 91 GLU A O 1
ATOM 711 N N . TYR A 1 92 ? 8.491 -2.810 -18.317 1.00 92.75 92 TYR A N 1
ATOM 712 C CA . TYR A 1 92 ? 7.499 -2.311 -17.364 1.00 92.75 92 TYR A CA 1
ATOM 713 C C . TYR A 1 92 ? 6.140 -2.989 -17.518 1.00 92.75 92 TYR A C 1
ATOM 715 O O . TYR A 1 92 ? 5.562 -3.443 -16.534 1.00 92.75 92 TYR A O 1
ATOM 723 N N . ALA A 1 93 ? 5.640 -3.124 -18.749 1.00 92.38 93 ALA A N 1
ATOM 724 C CA . ALA A 1 93 ? 4.333 -3.726 -19.011 1.00 92.38 93 ALA A CA 1
ATOM 725 C C . ALA A 1 93 ? 4.249 -5.188 -18.527 1.00 92.38 93 ALA A C 1
ATOM 727 O O . ALA A 1 93 ? 3.235 -5.607 -17.959 1.00 92.38 93 ALA A O 1
ATOM 728 N N . THR A 1 94 ? 5.331 -5.952 -18.698 1.00 93.12 94 THR A N 1
ATOM 729 C CA . THR A 1 94 ? 5.428 -7.349 -18.254 1.00 93.12 94 THR A CA 1
ATOM 730 C C . THR A 1 94 ? 5.472 -7.432 -16.731 1.00 93.12 94 THR A C 1
ATOM 732 O O . THR A 1 94 ? 4.728 -8.208 -16.120 1.00 93.12 94 THR A O 1
ATOM 735 N N . HIS A 1 95 ? 6.296 -6.594 -16.097 1.00 94.06 95 HIS A N 1
ATOM 736 C CA . HIS A 1 95 ? 6.386 -6.538 -14.637 1.00 94.06 95 HIS A CA 1
ATOM 737 C C . HIS A 1 95 ? 5.092 -6.019 -14.005 1.00 94.06 95 HIS A C 1
ATOM 739 O O . HIS A 1 95 ? 4.691 -6.519 -12.953 1.00 94.06 95 HIS A O 1
ATOM 745 N N . LEU A 1 96 ? 4.386 -5.097 -14.664 1.00 93.06 96 LEU A N 1
ATOM 746 C CA . LEU A 1 96 ? 3.118 -4.533 -14.202 1.00 93.06 96 LEU A CA 1
ATOM 747 C C . LEU A 1 96 ? 2.022 -5.591 -14.162 1.00 93.06 96 LEU A C 1
ATOM 749 O O . LEU A 1 96 ? 1.292 -5.668 -13.176 1.00 93.06 96 LEU A O 1
ATOM 753 N N . ALA A 1 97 ? 1.927 -6.450 -15.177 1.00 90.94 97 ALA A N 1
ATOM 754 C CA . ALA A 1 97 ? 0.969 -7.554 -15.174 1.00 90.94 97 ALA A CA 1
ATOM 755 C C . ALA A 1 97 ? 1.191 -8.502 -13.980 1.00 90.94 97 ALA A C 1
ATOM 757 O O . ALA A 1 97 ? 0.240 -8.866 -13.285 1.00 90.94 97 ALA A O 1
ATOM 758 N N . LYS A 1 98 ? 2.451 -8.848 -13.686 1.00 92.25 98 LYS A N 1
ATOM 759 C CA . LYS A 1 98 ? 2.801 -9.679 -12.524 1.00 92.25 98 LYS A CA 1
ATOM 760 C C . LYS A 1 98 ? 2.540 -8.955 -11.198 1.00 92.25 98 LYS A C 1
ATOM 762 O O . LYS A 1 98 ? 2.034 -9.564 -10.257 1.00 92.25 98 LYS A O 1
ATOM 767 N N . ALA A 1 99 ? 2.869 -7.667 -11.126 1.00 93.50 99 ALA A N 1
ATOM 768 C CA . ALA A 1 99 ? 2.669 -6.845 -9.939 1.00 93.50 99 ALA A CA 1
ATOM 769 C C . ALA A 1 99 ? 1.183 -6.631 -9.624 1.00 93.50 99 ALA A C 1
ATOM 771 O O . ALA A 1 99 ? 0.826 -6.645 -8.453 1.00 93.50 99 ALA A O 1
ATOM 772 N N . ARG A 1 100 ? 0.315 -6.511 -10.638 1.00 93.88 100 ARG A N 1
ATOM 773 C CA . ARG A 1 100 ? -1.147 -6.429 -10.469 1.00 93.88 100 ARG A CA 1
ATOM 774 C C . ARG A 1 100 ? -1.703 -7.634 -9.726 1.00 93.88 100 ARG A C 1
ATOM 776 O O . ARG A 1 100 ? -2.461 -7.451 -8.785 1.00 93.88 100 ARG A O 1
ATOM 783 N N . LYS A 1 101 ? -1.294 -8.851 -10.101 1.00 91.25 101 LYS A N 1
ATOM 784 C CA . LYS A 1 101 ? -1.736 -10.059 -9.392 1.00 91.25 101 LYS A CA 1
ATOM 785 C C . LYS A 1 101 ? -1.332 -10.011 -7.915 1.00 91.25 101 LYS A C 1
ATOM 787 O O . LYS A 1 101 ? -2.186 -10.132 -7.050 1.00 91.25 101 LYS A O 1
ATOM 792 N N . GLY A 1 102 ? -0.052 -9.756 -7.637 1.00 91.75 102 GLY A N 1
ATOM 793 C CA . GLY A 1 102 ? 0.428 -9.661 -6.254 1.00 91.75 102 GLY A CA 1
ATOM 794 C C . GLY A 1 102 ? -0.214 -8.515 -5.464 1.00 91.75 102 GLY A C 1
ATOM 795 O O . GLY A 1 102 ? -0.406 -8.637 -4.263 1.00 91.75 102 GLY A O 1
ATOM 796 N N . ALA A 1 103 ? -0.575 -7.416 -6.128 1.00 93.31 103 ALA A N 1
ATOM 797 C CA . ALA A 1 103 ? -1.309 -6.318 -5.515 1.00 93.31 103 ALA A CA 1
ATOM 798 C C . ALA A 1 103 ? -2.728 -6.729 -5.102 1.00 93.31 103 ALA A C 1
ATOM 800 O O . ALA A 1 103 ? -3.126 -6.410 -3.988 1.00 93.31 103 ALA A O 1
ATOM 801 N N . VAL A 1 104 ? -3.461 -7.452 -5.958 1.00 92.81 104 VAL A N 1
ATOM 802 C CA . VAL A 1 104 ? -4.784 -7.996 -5.606 1.00 92.81 104 VAL A CA 1
ATOM 803 C C . VAL A 1 104 ? -4.670 -8.952 -4.421 1.00 92.81 104 VAL A C 1
ATOM 805 O O . VAL A 1 104 ? -5.405 -8.783 -3.454 1.00 92.81 104 VAL A O 1
ATOM 808 N N . ASP A 1 105 ? -3.719 -9.890 -4.455 1.00 92.06 105 ASP A N 1
ATOM 809 C CA . ASP A 1 105 ? -3.522 -10.869 -3.376 1.00 92.06 105 ASP A CA 1
ATOM 810 C C . ASP A 1 105 ? -3.247 -10.172 -2.028 1.00 92.06 105 ASP A C 1
ATOM 812 O O . ASP A 1 105 ? -3.882 -10.485 -1.024 1.00 92.06 105 ASP A O 1
ATOM 816 N N . LEU A 1 106 ? -2.362 -9.167 -2.017 1.00 90.88 106 LEU A N 1
ATOM 817 C CA . LEU A 1 106 ? -2.059 -8.368 -0.823 1.00 90.88 106 LEU A CA 1
ATOM 818 C C . LEU A 1 106 ? -3.262 -7.566 -0.317 1.00 90.88 106 LEU A C 1
ATOM 820 O O . LEU A 1 106 ? -3.439 -7.428 0.891 1.00 90.88 106 LEU A O 1
ATOM 824 N N . LEU A 1 107 ? -4.066 -7.004 -1.224 1.00 90.62 107 LEU A N 1
ATOM 825 C CA . LEU A 1 107 ? -5.271 -6.267 -0.850 1.00 90.62 107 LEU A CA 1
ATOM 826 C C . LEU A 1 107 ? -6.289 -7.212 -0.205 1.00 90.62 107 LEU A C 1
ATOM 828 O O . LEU A 1 107 ? -6.775 -6.912 0.882 1.00 90.62 107 LEU A O 1
ATOM 832 N N . ILE A 1 108 ? -6.534 -8.382 -0.803 1.00 90.31 108 ILE A N 1
ATOM 833 C CA . ILE A 1 108 ? -7.404 -9.417 -0.225 1.00 90.31 108 ILE A CA 1
ATOM 834 C C . ILE A 1 108 ? -6.903 -9.821 1.164 1.00 90.31 108 ILE A C 1
ATOM 836 O O . ILE A 1 108 ? -7.677 -9.789 2.116 1.00 90.31 108 ILE A O 1
ATOM 840 N N . GLU A 1 109 ? -5.616 -10.148 1.301 1.00 88.88 109 GLU A N 1
ATOM 841 C CA . GLU A 1 109 ? -5.016 -10.525 2.586 1.00 88.88 109 GLU A CA 1
ATOM 842 C C . GLU A 1 109 ? -5.200 -9.426 3.639 1.00 88.88 109 GLU A C 1
ATOM 844 O O . GLU A 1 109 ? -5.629 -9.708 4.757 1.00 88.88 109 GLU A O 1
ATOM 849 N N . SER A 1 110 ? -4.952 -8.164 3.276 1.00 85.94 110 SER A N 1
ATOM 850 C CA . SER A 1 110 ? -5.139 -7.036 4.192 1.00 85.94 110 SER A CA 1
ATOM 851 C C . SER A 1 110 ? -6.588 -6.902 4.663 1.00 85.94 110 SER A C 1
ATOM 853 O O . SER A 1 110 ? -6.817 -6.663 5.848 1.00 85.94 110 SER A O 1
ATOM 855 N N . TYR A 1 111 ? -7.567 -7.125 3.782 1.00 84.00 111 TYR A N 1
ATOM 856 C CA . TYR A 1 111 ? -8.977 -7.070 4.156 1.00 84.00 111 TYR A CA 1
ATOM 857 C C . TYR A 1 111 ? -9.391 -8.248 5.026 1.00 84.00 111 TYR A C 1
ATOM 859 O O . TYR A 1 111 ? -10.085 -8.035 6.013 1.00 84.00 111 TYR A O 1
ATOM 867 N N . VAL A 1 112 ? -8.925 -9.461 4.724 1.00 82.88 112 VAL A N 1
ATOM 868 C CA . VAL A 1 112 ? -9.181 -10.639 5.566 1.00 82.88 112 VAL A CA 1
ATOM 869 C C . VAL A 1 112 ? -8.603 -10.430 6.967 1.00 82.88 112 VAL A C 1
ATOM 871 O O . VAL A 1 112 ? -9.269 -10.717 7.960 1.00 82.88 112 VA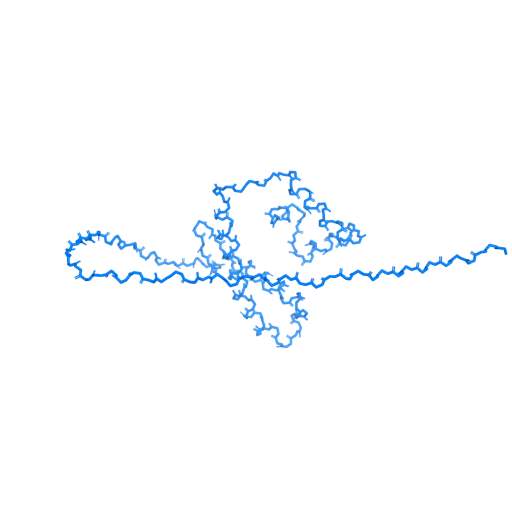L A O 1
ATOM 874 N N . LEU A 1 113 ? -7.391 -9.876 7.072 1.00 82.12 113 LEU A N 1
ATOM 875 C CA . LEU A 1 113 ? -6.778 -9.551 8.360 1.00 82.12 113 LEU A CA 1
ATOM 876 C C . LEU A 1 113 ? -7.542 -8.448 9.105 1.00 82.12 113 LEU A C 1
ATOM 878 O O . LEU A 1 113 ? -7.728 -8.561 10.313 1.00 82.12 113 LEU A O 1
ATOM 882 N N . GLN A 1 114 ? -8.019 -7.412 8.408 1.00 75.50 114 GLN A N 1
ATOM 883 C CA . GLN A 1 114 ? -8.860 -6.369 9.007 1.00 75.50 114 GLN A CA 1
ATOM 884 C C . GLN A 1 114 ? -10.204 -6.925 9.490 1.00 75.50 114 GLN A C 1
ATOM 886 O O . GLN A 1 114 ? -10.622 -6.607 10.601 1.00 75.50 114 GLN A O 1
ATOM 891 N N . ALA A 1 115 ? -10.858 -7.780 8.700 1.00 72.06 115 ALA A N 1
ATOM 892 C CA . ALA A 1 115 ? -12.104 -8.439 9.076 1.00 72.06 115 ALA A CA 1
ATOM 893 C C . ALA A 1 115 ? -11.899 -9.316 10.319 1.00 72.06 115 ALA A C 1
ATOM 895 O O . ALA A 1 115 ? -12.621 -9.165 11.301 1.00 72.06 115 ALA A O 1
ATOM 896 N N . ALA A 1 116 ? -10.837 -10.127 10.346 1.00 68.50 116 ALA A N 1
ATOM 897 C CA . ALA A 1 116 ? -10.465 -10.926 11.514 1.00 68.50 116 ALA A CA 1
ATOM 898 C C . ALA A 1 116 ? -10.083 -10.072 12.741 1.00 68.50 116 ALA A C 1
ATOM 900 O O . ALA A 1 116 ? -10.267 -10.499 13.881 1.00 68.50 116 ALA A O 1
ATOM 901 N N . ALA A 1 117 ? -9.565 -8.857 12.534 1.00 66.75 117 ALA A N 1
ATOM 902 C CA . ALA A 1 117 ? -9.220 -7.930 13.608 1.00 66.75 117 ALA A CA 1
ATOM 903 C C . ALA A 1 117 ? -10.451 -7.284 14.269 1.00 66.75 117 ALA A C 1
ATOM 905 O O . ALA A 1 117 ? -10.369 -6.913 15.444 1.00 66.75 117 ALA A O 1
ATOM 906 N N . THR A 1 118 ? -11.593 -7.182 13.571 1.00 59.03 118 THR A N 1
ATOM 907 C CA . THR A 1 118 ? -12.814 -6.558 14.124 1.00 59.03 118 THR A CA 1
ATOM 908 C C . THR A 1 118 ? -13.357 -7.266 15.366 1.00 59.03 118 THR A C 1
ATOM 910 O O . THR A 1 118 ? -13.952 -6.611 16.225 1.00 59.03 118 THR A O 1
ATOM 913 N N . ASP A 1 119 ? -13.066 -8.557 15.535 1.00 57.16 119 ASP A N 1
ATOM 914 C CA . ASP A 1 119 ? -13.551 -9.324 16.681 1.00 57.16 119 ASP A CA 1
ATOM 915 C C . ASP A 1 119 ? -12.768 -9.070 17.980 1.00 57.16 119 ASP A C 1
ATOM 917 O O . ASP A 1 119 ? -13.233 -9.471 19.049 1.00 57.16 119 ASP A O 1
ATOM 921 N N . SER A 1 120 ? -11.599 -8.404 17.967 1.00 60.72 120 SER A N 1
ATOM 922 C CA . SER A 1 120 ? -10.816 -8.200 19.210 1.00 60.72 120 SER A CA 1
ATOM 923 C C . SER A 1 120 ? -9.759 -7.087 19.224 1.00 60.72 120 SER A C 1
ATOM 925 O O . SER A 1 120 ? -9.247 -6.782 20.303 1.00 60.72 120 SER A O 1
ATOM 927 N N . ILE A 1 121 ? -9.407 -6.461 18.098 1.00 66.69 121 ILE A N 1
ATOM 928 C CA . ILE A 1 121 ? -8.323 -5.468 18.045 1.00 66.69 121 ILE A CA 1
ATOM 929 C C . ILE A 1 121 ? -8.924 -4.070 17.891 1.00 66.69 121 ILE A C 1
ATOM 931 O O . ILE A 1 121 ? -9.483 -3.718 16.857 1.00 66.69 121 ILE A O 1
ATOM 935 N N . LYS A 1 122 ? -8.808 -3.261 18.946 1.00 71.38 122 LYS A N 1
ATOM 936 C CA . LYS A 1 122 ? -9.174 -1.841 18.934 1.00 71.38 122 LYS A CA 1
ATOM 937 C C . LYS A 1 122 ? -7.896 -1.022 18.908 1.00 71.38 122 LYS A C 1
ATOM 939 O O . LYS A 1 122 ? -7.097 -1.148 19.828 1.00 71.38 122 LYS A O 1
ATOM 944 N N . VAL A 1 123 ? -7.746 -0.176 17.896 1.00 76.31 123 VAL A N 1
ATOM 945 C CA . VAL A 1 123 ? -6.679 0.825 17.834 1.00 76.31 123 VAL A CA 1
ATOM 946 C C . VAL A 1 123 ? -7.274 2.162 18.259 1.00 76.31 123 VAL A C 1
ATOM 948 O O . VAL A 1 123 ? -8.294 2.606 17.730 1.00 76.31 123 VAL A O 1
ATOM 951 N N . SER A 1 124 ? -6.684 2.786 19.269 1.00 82.19 124 SER A N 1
ATOM 952 C CA . SER A 1 124 ? -7.072 4.115 19.725 1.00 82.19 124 SER A CA 1
ATOM 953 C C . SER A 1 124 ? -6.458 5.196 18.836 1.00 82.19 124 SER A C 1
ATOM 955 O O . SER A 1 124 ? -5.368 5.037 18.291 1.00 82.19 124 SER A O 1
ATOM 957 N N . THR A 1 125 ? -7.105 6.360 18.751 1.00 81.94 125 THR A N 1
ATOM 958 C CA . THR A 1 125 ? -6.542 7.521 18.039 1.00 81.94 125 THR A CA 1
ATOM 959 C C . THR A 1 125 ? -5.157 7.905 18.569 1.00 81.94 125 THR A C 1
ATOM 961 O O . THR A 1 125 ? -4.305 8.340 17.805 1.00 81.94 125 THR A O 1
ATOM 964 N N . ALA A 1 126 ? -4.904 7.711 19.868 1.00 86.12 126 ALA A N 1
ATOM 965 C CA . ALA A 1 126 ? -3.604 7.990 20.469 1.00 86.12 126 ALA A CA 1
ATOM 966 C C . ALA A 1 126 ? -2.494 7.071 19.930 1.00 86.12 126 ALA A C 1
ATOM 968 O O . ALA A 1 126 ? -1.375 7.535 19.729 1.00 86.12 126 ALA A O 1
ATOM 969 N N . GLU A 1 127 ? -2.800 5.799 19.665 1.00 84.06 127 GLU A N 1
ATOM 970 C CA . GLU A 1 127 ? -1.850 4.851 19.071 1.00 84.06 127 GLU A CA 1
ATOM 971 C C . GLU A 1 127 ? -1.557 5.200 17.608 1.00 84.06 127 GLU A C 1
ATOM 973 O O . GLU A 1 127 ? -0.392 5.198 17.214 1.00 84.06 127 GLU A O 1
ATOM 978 N N . VAL A 1 128 ? -2.578 5.594 16.836 1.00 88.12 128 VAL A N 1
ATOM 979 C CA . VAL A 1 128 ? -2.398 6.067 15.449 1.00 88.12 128 VAL A CA 1
ATOM 980 C C . VAL A 1 128 ? -1.506 7.309 15.407 1.00 88.12 128 VAL A C 1
ATOM 982 O O . VAL A 1 128 ? -0.550 7.361 14.637 1.00 88.12 128 VAL A O 1
ATOM 985 N N . GLU A 1 129 ? -1.760 8.299 16.265 1.00 88.81 129 GLU A N 1
ATOM 986 C CA . GLU A 1 129 ? -0.939 9.516 16.335 1.00 88.81 129 GLU A CA 1
ATOM 987 C C . GLU A 1 129 ? 0.495 9.222 16.807 1.00 88.81 129 GLU A C 1
ATOM 989 O O . GLU A 1 129 ? 1.450 9.853 16.346 1.00 88.81 129 GLU A O 1
ATOM 994 N N . GLN A 1 130 ? 0.677 8.237 17.691 1.00 91.06 130 GLN A N 1
ATOM 995 C CA . GLN A 1 130 ? 2.003 7.805 18.124 1.00 91.06 130 GLN A CA 1
ATOM 996 C C . GLN A 1 130 ? 2.779 7.129 16.986 1.00 91.06 130 GLN A C 1
ATOM 998 O O . GLN A 1 130 ? 3.954 7.450 16.785 1.00 91.06 130 GLN A O 1
ATOM 1003 N N . GLU A 1 131 ? 2.147 6.237 16.221 1.00 90.50 131 GLU A N 1
ATOM 1004 C CA . GLU A 1 131 ? 2.790 5.606 15.063 1.00 90.50 131 GLU A CA 1
ATOM 1005 C C . GLU A 1 131 ? 3.081 6.638 13.969 1.00 90.50 131 GLU A C 1
ATOM 1007 O O . GLU A 1 131 ? 4.179 6.666 13.409 1.00 90.50 131 GLU A O 1
ATOM 1012 N N . LEU A 1 132 ? 2.157 7.570 13.731 1.00 93.12 132 LEU A N 1
ATOM 1013 C CA . LEU A 1 132 ? 2.370 8.675 12.807 1.00 93.12 132 LEU A CA 1
ATOM 1014 C C . LEU A 1 132 ? 3.578 9.528 13.207 1.00 93.12 132 LEU A C 1
ATOM 1016 O O . LEU A 1 132 ? 4.402 9.877 12.358 1.00 93.12 132 LEU A O 1
ATOM 1020 N N . LEU A 1 133 ? 3.721 9.840 14.499 1.00 94.44 133 LEU A N 1
ATOM 1021 C CA . LEU A 1 133 ? 4.885 10.555 15.011 1.00 94.44 133 LEU A CA 1
ATOM 1022 C C . LEU A 1 133 ? 6.167 9.753 14.758 1.00 94.44 133 LEU A C 1
ATOM 1024 O O . LEU A 1 133 ? 7.139 10.304 14.240 1.00 94.44 133 LEU A O 1
ATOM 1028 N N . MET A 1 134 ? 6.165 8.450 15.053 1.00 92.56 134 MET A N 1
ATOM 1029 C CA . MET A 1 134 ? 7.304 7.567 14.787 1.00 92.56 134 MET A CA 1
ATOM 1030 C C . MET A 1 134 ? 7.682 7.561 13.305 1.00 92.56 134 MET A C 1
ATOM 1032 O O . MET A 1 134 ? 8.862 7.667 12.974 1.00 92.56 134 MET A O 1
ATOM 1036 N N . ILE A 1 135 ? 6.709 7.505 12.399 1.00 92.19 135 ILE A N 1
ATOM 1037 C CA . ILE A 1 135 ? 6.947 7.579 10.955 1.00 92.19 135 ILE A CA 1
ATOM 1038 C C . ILE A 1 135 ? 7.544 8.932 10.573 1.00 92.19 135 ILE A C 1
ATOM 1040 O O . ILE A 1 135 ? 8.581 8.957 9.911 1.00 92.19 135 ILE A O 1
ATOM 1044 N N . LYS A 1 136 ? 6.981 10.050 11.051 1.00 94.19 136 LYS A N 1
ATOM 1045 C CA . LYS A 1 136 ? 7.516 11.402 10.802 1.00 94.19 136 LYS A CA 1
ATOM 1046 C C . LYS A 1 136 ? 8.981 11.531 11.236 1.00 94.19 136 LYS A C 1
ATOM 1048 O O . LYS A 1 136 ? 9.759 12.165 10.529 1.00 94.19 136 LYS A O 1
ATOM 1053 N N . THR A 1 137 ? 9.400 10.866 12.320 1.00 94.12 137 THR A N 1
ATOM 1054 C CA . THR A 1 137 ? 10.813 10.873 12.765 1.00 94.12 137 THR A CA 1
ATOM 1055 C C . THR A 1 137 ? 11.771 10.106 11.848 1.00 94.12 137 THR A C 1
ATOM 1057 O O . THR A 1 137 ? 12.976 10.353 11.885 1.00 94.12 137 THR A O 1
ATOM 1060 N N . ARG A 1 138 ? 11.267 9.196 11.001 1.00 92.56 138 ARG A N 1
ATOM 1061 C CA . ARG A 1 138 ? 12.077 8.486 9.994 1.00 92.56 138 ARG A CA 1
ATOM 1062 C C . ARG A 1 138 ? 12.379 9.369 8.777 1.00 92.56 138 ARG A C 1
ATOM 1064 O O . ARG A 1 138 ? 13.267 9.032 7.995 1.00 92.56 138 ARG A O 1
ATOM 1071 N N . HIS A 1 139 ? 11.673 10.490 8.617 1.00 93.88 139 HIS A N 1
ATOM 1072 C CA . HIS A 1 139 ? 11.939 11.469 7.568 1.00 93.88 139 HIS A CA 1
ATOM 1073 C C . HIS A 1 139 ? 12.906 12.558 8.063 1.00 93.88 139 HIS A C 1
ATOM 1075 O O . HIS A 1 139 ? 12.789 13.015 9.199 1.00 93.88 139 HIS A O 1
ATOM 1081 N N . PRO A 1 140 ? 13.837 13.043 7.217 1.00 92.94 140 PRO A N 1
ATOM 1082 C CA . PRO A 1 140 ? 14.780 14.095 7.605 1.00 92.94 140 PRO A CA 1
ATOM 1083 C C . PRO A 1 140 ? 14.124 15.408 8.056 1.00 92.94 140 PRO A C 1
ATOM 1085 O O . PRO A 1 140 ? 14.720 16.166 8.817 1.00 92.94 140 PRO A O 1
ATOM 1088 N N . ASN A 1 141 ? 12.937 15.719 7.528 1.00 94.88 141 ASN A N 1
ATOM 1089 C CA . ASN A 1 141 ? 12.150 16.909 7.846 1.00 94.88 141 ASN A CA 1
ATOM 1090 C C . ASN A 1 141 ? 10.705 16.757 7.338 1.00 94.88 141 ASN A C 1
ATOM 1092 O O . ASN A 1 141 ? 10.394 15.834 6.581 1.00 94.88 141 ASN A O 1
ATOM 1096 N N . GLN A 1 142 ? 9.849 17.713 7.711 1.00 93.44 142 GLN A N 1
ATOM 1097 C CA . GLN A 1 142 ? 8.438 17.764 7.319 1.00 93.44 142 GLN A CA 1
ATOM 1098 C C . GLN A 1 142 ? 8.241 17.741 5.793 1.00 93.44 142 GLN A C 1
ATOM 1100 O O . GLN A 1 142 ? 7.417 16.981 5.296 1.00 93.44 142 GLN A O 1
ATOM 1105 N N . ALA A 1 143 ? 9.047 18.489 5.032 1.00 96.06 143 ALA A N 1
ATOM 1106 C CA . ALA A 1 143 ? 8.936 18.517 3.572 1.00 96.06 143 ALA A CA 1
ATOM 1107 C C . ALA A 1 143 ? 9.230 17.145 2.936 1.00 96.06 143 ALA A C 1
ATOM 1109 O O . ALA A 1 143 ? 8.589 16.750 1.967 1.00 96.06 143 ALA A O 1
ATOM 1110 N N . SER A 1 144 ? 10.176 16.380 3.492 1.00 94.31 144 SER A N 1
ATOM 1111 C CA . SER A 1 144 ? 10.466 15.020 3.029 1.00 94.31 144 SER A CA 1
ATOM 1112 C C . SER A 1 144 ? 9.349 14.031 3.357 1.00 94.31 144 SER A C 1
ATOM 1114 O O . SER A 1 144 ? 9.212 13.039 2.639 1.00 94.31 144 SER A O 1
ATOM 1116 N N . TYR A 1 145 ? 8.604 14.258 4.437 1.00 96.06 145 TYR A N 1
ATOM 1117 C CA . TYR A 1 145 ? 7.426 13.470 4.787 1.00 96.06 145 TYR A CA 1
ATOM 1118 C C . TYR A 1 145 ? 6.260 13.784 3.838 1.00 96.06 145 TYR A C 1
ATOM 1120 O O . TYR A 1 145 ? 5.720 12.875 3.211 1.00 96.06 145 TYR A O 1
ATOM 1128 N N . GLU A 1 146 ? 5.963 15.067 3.624 1.00 95.19 146 GLU A N 1
ATOM 1129 C CA . GLU A 1 146 ? 4.926 15.529 2.689 1.00 95.19 146 GLU A CA 1
ATOM 1130 C C . GLU A 1 146 ? 5.195 15.073 1.252 1.00 95.19 146 GLU A C 1
ATOM 1132 O O . GLU A 1 146 ? 4.289 14.628 0.553 1.00 95.19 146 GLU A O 1
ATOM 1137 N N . GLU A 1 147 ? 6.453 15.100 0.810 1.00 93.06 147 GLU A N 1
ATOM 1138 C CA . GLU A 1 147 ? 6.839 14.562 -0.495 1.00 93.06 147 GLU A CA 1
ATOM 1139 C C . GLU A 1 147 ? 6.622 13.040 -0.576 1.00 93.06 147 GLU A C 1
ATOM 1141 O O . GLU A 1 147 ? 6.252 12.523 -1.631 1.00 93.06 147 GLU A O 1
ATOM 1146 N N . GLY A 1 148 ? 6.810 12.309 0.527 1.00 90.19 148 GLY A N 1
ATOM 1147 C CA . GLY A 1 148 ? 6.503 10.879 0.615 1.00 90.19 148 GLY A CA 1
ATOM 1148 C C . GLY A 1 148 ? 5.006 10.588 0.472 1.00 90.19 148 GLY A C 1
ATOM 1149 O O . GLY A 1 148 ? 4.622 9.706 -0.305 1.00 90.19 148 GLY A O 1
ATOM 1150 N N . LEU A 1 149 ? 4.173 11.375 1.156 1.00 92.50 149 LEU A N 1
ATOM 115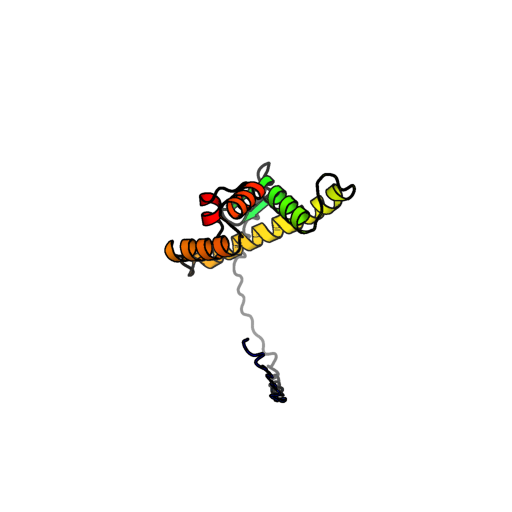1 C CA . LEU A 1 149 ? 2.715 11.330 1.033 1.00 92.50 149 LEU A CA 1
ATOM 1152 C C . LEU A 1 149 ? 2.265 11.663 -0.395 1.00 92.50 149 LEU A C 1
ATOM 1154 O O . LEU A 1 149 ? 1.558 10.877 -1.027 1.00 92.50 149 LEU A O 1
ATOM 1158 N N . ARG A 1 150 ? 2.789 12.752 -0.970 1.00 92.50 150 ARG A N 1
ATOM 1159 C CA . ARG A 1 150 ? 2.493 13.186 -2.344 1.00 92.50 150 ARG A CA 1
ATOM 1160 C C . ARG A 1 150 ? 2.871 12.129 -3.378 1.00 92.50 150 ARG A C 1
ATOM 1162 O O . ARG A 1 150 ? 2.117 11.877 -4.312 1.00 92.50 150 ARG A O 1
ATOM 1169 N N . ARG A 1 151 ? 4.016 11.459 -3.210 1.00 86.75 151 ARG A N 1
ATOM 1170 C CA . ARG A 1 151 ? 4.426 10.336 -4.075 1.00 86.75 151 ARG A CA 1
ATOM 1171 C C . ARG A 1 151 ? 3.495 9.137 -3.968 1.00 86.75 151 ARG A C 1
ATOM 1173 O O . ARG A 1 151 ? 3.479 8.315 -4.886 1.00 86.75 151 ARG A O 1
ATOM 1180 N N . SER A 1 152 ? 2.787 8.999 -2.860 1.00 82.44 152 SER A N 1
ATOM 1181 C CA . SER A 1 152 ? 1.809 7.935 -2.637 1.00 82.44 152 SER A CA 1
ATOM 1182 C C . SER A 1 152 ? 0.384 8.377 -2.981 1.00 82.44 152 SER A C 1
ATOM 1184 O O . SER A 1 152 ? -0.515 7.555 -2.899 1.00 82.44 152 SER A O 1
ATOM 1186 N N . ASN A 1 153 ? 0.199 9.629 -3.422 1.00 88.69 153 ASN A N 1
ATOM 1187 C CA . ASN A 1 153 ? -1.098 10.248 -3.690 1.00 88.69 153 ASN A CA 1
ATOM 1188 C C . ASN A 1 153 ? -2.056 10.170 -2.489 1.00 88.69 153 ASN A C 1
ATOM 1190 O O . ASN A 1 153 ? -3.240 9.911 -2.662 1.00 88.69 153 ASN A O 1
ATOM 1194 N N . LEU A 1 154 ? -1.512 10.361 -1.285 1.00 88.06 154 LEU A N 1
ATOM 1195 C CA . LEU A 1 154 ? -2.265 10.374 -0.035 1.00 88.06 154 LEU A CA 1
ATOM 1196 C C . LEU A 1 154 ? -2.104 11.730 0.647 1.00 88.06 154 LEU A C 1
ATOM 1198 O O . LEU A 1 154 ? -1.034 12.343 0.601 1.00 88.06 154 LEU A O 1
ATOM 1202 N N . THR A 1 155 ? -3.157 12.176 1.311 1.00 93.25 155 THR A N 1
ATOM 1203 C CA . THR A 1 155 ? -3.101 13.189 2.365 1.00 93.25 155 THR A CA 1
ATOM 1204 C C . THR A 1 155 ? -2.647 12.559 3.686 1.00 93.25 155 THR A C 1
ATOM 1206 O O . THR A 1 155 ? -2.572 11.339 3.814 1.00 93.25 155 THR A O 1
ATOM 1209 N N .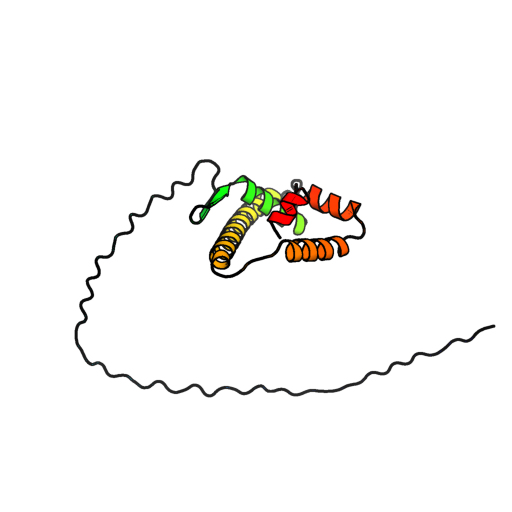 GLU A 1 156 ? -2.320 13.378 4.691 1.00 91.50 156 GLU A N 1
ATOM 121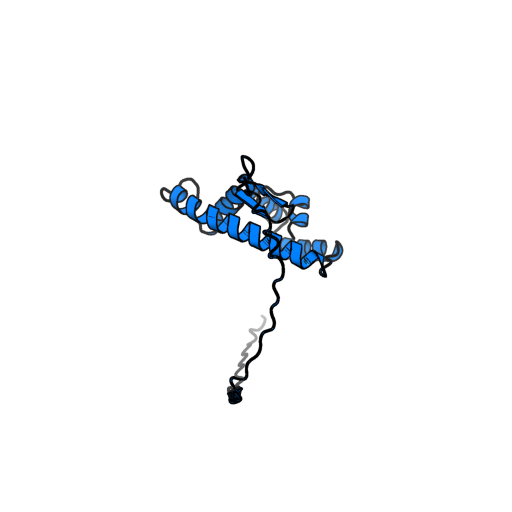0 C CA . GLU A 1 156 ? -2.012 12.853 6.031 1.00 91.50 156 GLU A CA 1
ATOM 1211 C C . GLU A 1 156 ? -3.217 12.125 6.639 1.00 91.50 156 GLU A C 1
ATOM 1213 O O . GLU A 1 156 ? -3.049 11.087 7.273 1.00 91.50 156 GLU A O 1
ATOM 1218 N N . GLU A 1 157 ? -4.424 12.619 6.378 1.00 92.19 157 GLU A N 1
ATOM 1219 C CA . GLU A 1 157 ? -5.656 12.050 6.919 1.00 92.19 157 GLU A CA 1
ATOM 1220 C C . GLU A 1 157 ? -5.962 10.692 6.283 1.00 92.19 157 GLU A C 1
ATOM 1222 O O . GLU A 1 157 ? -6.173 9.720 7.002 1.00 92.19 157 GLU A O 1
ATOM 1227 N N . GLU A 1 158 ? -5.851 10.577 4.958 1.00 86.88 158 GLU A N 1
ATOM 1228 C CA . GLU A 1 158 ? -5.957 9.280 4.271 1.00 86.88 158 GLU A CA 1
ATOM 1229 C C . GLU A 1 158 ? -4.824 8.327 4.680 1.00 86.88 158 GLU A C 1
ATOM 1231 O O . GLU A 1 158 ? -5.005 7.113 4.713 1.00 86.88 158 GLU A O 1
ATOM 1236 N N . PHE A 1 159 ? -3.645 8.858 5.021 1.00 90.44 159 PHE A N 1
ATOM 1237 C CA . PHE A 1 159 ? -2.547 8.042 5.530 1.00 90.44 159 PHE A CA 1
ATOM 1238 C C . PHE A 1 159 ? -2.830 7.497 6.938 1.00 90.44 159 PHE A C 1
ATOM 1240 O O . PHE A 1 159 ? -2.507 6.345 7.210 1.00 90.44 159 PHE A O 1
ATOM 1247 N N . LYS A 1 160 ? -3.475 8.276 7.817 1.00 87.88 160 LYS A N 1
ATOM 1248 C CA . LYS A 1 160 ? -3.910 7.813 9.147 1.00 87.88 160 LYS A CA 1
ATOM 1249 C C . LYS A 1 160 ? -4.940 6.692 9.072 1.00 87.88 160 LYS A C 1
ATOM 1251 O O . LYS A 1 160 ? -4.942 5.832 9.941 1.00 87.88 160 LYS A O 1
ATOM 1256 N N . GLU A 1 161 ? -5.797 6.693 8.055 1.00 84.06 161 GLU A N 1
ATOM 1257 C CA . GLU A 1 161 ? -6.806 5.643 7.858 1.00 84.06 161 GLU A CA 1
ATOM 1258 C C . GLU A 1 161 ? -6.202 4.288 7.457 1.00 84.06 161 GLU A C 1
ATOM 1260 O O . GLU A 1 161 ? -6.854 3.256 7.616 1.00 84.06 161 GLU A O 1
ATOM 1265 N N . VAL A 1 162 ? -4.966 4.279 6.945 1.00 80.94 162 VAL A N 1
ATOM 1266 C CA . VAL A 1 162 ? -4.261 3.060 6.516 1.00 80.94 162 VAL A CA 1
ATOM 1267 C C . VAL A 1 162 ? -3.138 2.625 7.466 1.00 80.94 162 VAL A C 1
ATOM 1269 O O . VAL A 1 162 ? -2.438 1.657 7.148 1.00 80.94 162 VAL A O 1
ATOM 1272 N N . LEU A 1 163 ? -2.948 3.332 8.588 1.00 80.62 163 LEU A N 1
ATOM 1273 C CA . LEU A 1 163 ? -2.075 2.927 9.700 1.00 80.62 163 LEU A CA 1
ATOM 1274 C C . LEU A 1 163 ? -2.775 1.911 10.605 1.00 80.62 163 LEU A C 1
ATOM 1276 O O . LEU A 1 163 ? -2.102 0.915 10.954 1.00 80.62 163 LEU A O 1
#